Protein AF-A0A818H4P9-F1 (afdb_monomer_lite)

Sequence (90 aa):
MSINSIGQCTQLLFLVTILLICIVFVAAQDYYQILGVERNASDREIKRQFHKLALKYHPDKNNDPKAEITFRSITEAYNVLSDINKRRLF

Radius of gyration: 20.11 Å; chains: 1; bounding box: 61×20×42 Å

Secondary structure (DSSP, 8-state):
--HHHHHHHHHHHHHHHHHHHHHHHHH---HHHHHT--TT--HHHHHHHHHHHHHHS-TTT---HHHHHHHHHHHHHHHHHSSHHHHT--

pLDDT: mean 81.79, std 10.06, range [50.31, 93.94]

Structure (mmCIF, N/CA/C/O backbone):
data_AF-A0A818H4P9-F1
#
_entry.id   AF-A0A818H4P9-F1
#
loop_
_atom_site.group_PDB
_atom_site.id
_atom_site.type_symbol
_atom_site.label_atom_id
_atom_site.label_alt_id
_atom_site.label_comp_id
_atom_site.label_asym_id
_atom_site.label_entity_id
_atom_site.label_seq_id
_atom_site.pdbx_PDB_ins_code
_atom_site.Cartn_x
_atom_site.Cartn_y
_atom_site.Cartn_z
_atom_site.occupancy
_atom_site.B_iso_or_equiv
_atom_site.auth_seq_id
_atom_site.auth_comp_id
_atom_site.auth_asym_id
_atom_site.auth_atom_id
_atom_site.pdbx_PDB_model_num
ATOM 1 N N . MET A 1 1 ? 47.323 -4.333 26.273 1.00 50.31 1 MET A N 1
ATOM 2 C CA . MET A 1 1 ? 46.577 -3.546 25.267 1.00 50.31 1 MET A CA 1
ATOM 3 C C . MET A 1 1 ? 45.228 -4.227 25.078 1.00 50.31 1 MET A C 1
ATOM 5 O O . MET A 1 1 ? 45.192 -5.442 24.948 1.00 50.31 1 MET A O 1
ATOM 9 N N . SER A 1 2 ? 44.145 -3.487 25.285 1.00 53.94 2 SER A N 1
ATOM 10 C CA . SER A 1 2 ? 42.895 -3.950 25.903 1.00 53.94 2 SER A CA 1
ATOM 11 C C . SER A 1 2 ? 42.022 -4.876 25.040 1.00 53.94 2 SER A C 1
ATOM 13 O O . SER A 1 2 ? 41.485 -4.451 24.023 1.00 53.94 2 SER A O 1
ATOM 15 N N . ILE A 1 3 ? 41.777 -6.104 25.519 1.00 59.97 3 ILE A N 1
ATOM 16 C CA . ILE A 1 3 ? 40.794 -7.071 24.972 1.00 59.97 3 ILE A CA 1
ATOM 17 C C . ILE A 1 3 ? 39.387 -6.441 24.879 1.00 59.97 3 ILE A C 1
ATOM 19 O O . ILE A 1 3 ? 38.630 -6.714 23.948 1.00 59.97 3 ILE A O 1
ATOM 23 N N . ASN A 1 4 ? 39.087 -5.498 25.778 1.00 63.84 4 ASN A N 1
ATOM 24 C CA . ASN A 1 4 ? 37.855 -4.709 25.777 1.00 63.84 4 ASN A CA 1
ATOM 25 C C . ASN A 1 4 ? 37.646 -3.927 24.468 1.00 63.84 4 ASN A C 1
ATOM 27 O O . ASN A 1 4 ? 36.513 -3.799 24.020 1.00 63.84 4 ASN A O 1
ATOM 31 N N . SER A 1 5 ? 38.705 -3.451 23.806 1.00 62.09 5 SER A N 1
ATOM 32 C CA . SER A 1 5 ? 38.577 -2.667 22.568 1.00 62.09 5 SER A CA 1
ATOM 33 C C . SER A 1 5 ? 38.155 -3.518 21.362 1.00 62.09 5 SER A C 1
ATOM 35 O O . SER A 1 5 ? 37.446 -3.028 20.487 1.00 62.09 5 SER A O 1
ATOM 37 N N . ILE A 1 6 ? 38.531 -4.803 21.328 1.00 70.06 6 ILE A N 1
ATOM 38 C CA . ILE A 1 6 ? 38.150 -5.738 20.252 1.00 70.06 6 ILE A CA 1
ATOM 39 C C . ILE A 1 6 ? 36.685 -6.179 20.426 1.00 70.06 6 ILE A C 1
ATOM 41 O O . ILE A 1 6 ? 35.928 -6.231 19.454 1.00 70.06 6 ILE A O 1
ATOM 45 N N . GLY A 1 7 ? 36.252 -6.418 21.671 1.00 69.69 7 GLY A N 1
ATOM 46 C CA . GLY A 1 7 ? 34.852 -6.716 22.001 1.00 69.69 7 GLY A CA 1
ATOM 47 C C . GLY A 1 7 ? 33.900 -5.564 21.662 1.00 69.69 7 GLY A C 1
ATOM 48 O O . GLY A 1 7 ? 32.856 -5.785 21.053 1.00 69.69 7 GLY A O 1
ATOM 49 N N . GLN A 1 8 ? 34.293 -4.319 21.951 1.00 70.31 8 GLN A N 1
ATOM 50 C CA . GLN A 1 8 ? 33.475 -3.154 21.589 1.00 70.31 8 GLN A CA 1
ATOM 51 C C . GLN A 1 8 ? 33.388 -2.934 20.071 1.00 70.31 8 GLN A C 1
ATOM 53 O O . GLN A 1 8 ? 32.329 -2.564 19.569 1.00 70.31 8 GLN A O 1
ATOM 58 N N . CYS A 1 9 ? 34.459 -3.215 19.322 1.00 73.12 9 CYS A N 1
ATOM 59 C CA . CYS A 1 9 ? 34.465 -3.081 17.863 1.00 73.12 9 CYS A CA 1
ATOM 60 C C . CYS A 1 9 ? 33.563 -4.126 17.177 1.00 73.12 9 CYS A C 1
ATOM 62 O O . CYS A 1 9 ? 32.810 -3.800 16.260 1.00 73.12 9 CYS A O 1
ATOM 64 N N . THR A 1 10 ? 33.575 -5.372 17.659 1.00 78.56 10 THR A N 1
ATOM 65 C CA . THR A 1 10 ? 32.708 -6.443 17.130 1.00 78.56 10 THR A CA 1
ATOM 66 C C . THR A 1 10 ? 31.233 -6.231 17.480 1.00 78.56 10 THR A C 1
ATOM 68 O O . THR A 1 10 ? 30.375 -6.429 16.619 1.00 78.56 10 THR A O 1
ATOM 71 N N . GLN A 1 11 ? 30.922 -5.745 18.689 1.00 79.06 11 GLN A N 1
ATOM 72 C CA . GLN A 1 11 ? 29.559 -5.325 19.040 1.00 79.06 11 GLN A CA 1
ATOM 73 C C . GLN A 1 11 ? 29.073 -4.149 18.183 1.00 79.06 11 GLN A C 1
ATOM 75 O O . GLN A 1 11 ? 27.922 -4.148 17.750 1.00 79.06 11 GLN A O 1
ATOM 80 N N . LEU A 1 12 ? 29.942 -3.175 17.894 1.00 79.56 12 LEU A N 1
ATOM 81 C CA . LEU A 1 12 ? 29.606 -2.044 17.030 1.00 79.56 12 LEU A CA 1
ATOM 82 C C . LEU A 1 12 ? 29.307 -2.499 15.594 1.00 79.56 12 LEU A C 1
ATOM 84 O O . LEU A 1 12 ? 28.305 -2.078 15.022 1.00 79.56 12 LEU A O 1
ATOM 88 N N . LEU A 1 13 ? 30.114 -3.407 15.037 1.00 83.62 13 LEU A N 1
ATOM 89 C CA . LEU A 1 13 ? 29.865 -4.005 13.721 1.00 83.62 13 LEU A CA 1
ATOM 90 C C . LEU A 1 13 ? 28.519 -4.738 13.666 1.00 83.62 13 LEU A C 1
ATOM 92 O O . LEU A 1 13 ? 27.778 -4.566 12.703 1.00 83.62 13 LEU A O 1
ATOM 96 N N . PHE A 1 14 ? 28.170 -5.498 14.707 1.00 86.81 14 PHE A N 1
ATOM 97 C CA . PHE A 1 14 ? 26.896 -6.220 14.781 1.00 86.81 14 PHE A CA 1
ATOM 98 C C . PHE A 1 14 ? 25.681 -5.282 14.903 1.00 86.81 14 PHE A C 1
ATOM 100 O O . PHE A 1 14 ? 24.636 -5.523 14.305 1.00 86.81 14 PHE A O 1
ATOM 107 N N . LEU A 1 15 ? 25.810 -4.173 15.635 1.00 83.94 15 LEU A N 1
ATOM 108 C CA . LEU A 1 15 ? 24.756 -3.156 15.716 1.00 83.94 15 LEU A CA 1
ATOM 109 C C . LEU A 1 15 ? 24.573 -2.407 14.391 1.00 83.94 15 LEU A C 1
ATOM 111 O O . LEU A 1 15 ? 23.441 -2.128 13.999 1.00 83.94 15 LEU A O 1
ATOM 115 N N . VAL A 1 16 ? 25.665 -2.118 13.680 1.00 86.12 16 VAL A N 1
ATOM 116 C CA . VAL A 1 16 ? 25.614 -1.477 12.358 1.00 86.12 16 VAL A CA 1
ATOM 117 C C . VAL A 1 16 ? 24.970 -2.403 11.328 1.00 86.12 16 VAL A C 1
ATOM 119 O O . VAL A 1 16 ? 24.138 -1.947 10.546 1.00 86.12 16 VAL A O 1
ATOM 122 N N . THR A 1 17 ? 25.277 -3.703 11.337 1.00 85.44 17 THR A N 1
ATOM 123 C CA . THR A 1 17 ? 24.630 -4.653 10.419 1.00 85.44 17 THR A CA 1
ATOM 124 C C . THR A 1 17 ? 23.145 -4.822 10.725 1.00 85.44 17 THR A C 1
ATOM 126 O O . THR A 1 17 ? 22.348 -4.818 9.791 1.00 85.44 17 THR A O 1
ATOM 129 N N . ILE A 1 18 ? 22.744 -4.882 12.000 1.00 86.88 18 ILE A N 1
ATOM 130 C CA . ILE A 1 18 ? 21.324 -4.884 12.389 1.00 86.88 18 ILE A CA 1
ATOM 131 C C . ILE A 1 18 ? 20.626 -3.606 11.916 1.00 86.88 18 ILE A C 1
ATOM 133 O O . ILE A 1 18 ? 19.545 -3.685 11.340 1.00 86.88 18 ILE A O 1
ATOM 137 N N . LEU A 1 19 ? 21.240 -2.434 12.104 1.00 82.25 19 LEU A N 1
ATOM 138 C CA . LEU A 1 19 ? 20.682 -1.161 11.647 1.00 82.25 19 LEU A CA 1
ATOM 139 C C . LEU A 1 19 ? 20.489 -1.143 10.124 1.00 82.25 19 LEU A C 1
ATOM 141 O O . LEU A 1 19 ? 19.426 -0.750 9.650 1.00 82.25 19 LEU A O 1
ATOM 145 N N . LEU A 1 20 ? 21.480 -1.611 9.359 1.00 81.69 20 LEU A N 1
ATOM 146 C CA . LEU A 1 20 ? 21.388 -1.704 7.900 1.00 81.69 20 LEU A CA 1
ATOM 147 C C . LEU A 1 20 ? 20.301 -2.690 7.452 1.00 81.69 20 LEU A C 1
ATOM 149 O O . LEU A 1 20 ? 19.530 -2.372 6.549 1.00 81.69 20 LEU A O 1
ATOM 153 N N . ILE A 1 21 ? 20.185 -3.848 8.106 1.00 79.94 21 ILE A N 1
ATOM 154 C CA . ILE A 1 21 ? 19.125 -4.830 7.829 1.00 79.94 21 ILE A CA 1
ATOM 155 C C . ILE A 1 21 ? 17.742 -4.235 8.132 1.00 79.94 21 ILE A C 1
ATOM 157 O O . ILE A 1 21 ? 16.828 -4.366 7.318 1.00 79.94 21 ILE A O 1
ATOM 161 N N . CYS A 1 22 ? 17.589 -3.533 9.257 1.00 73.69 22 CYS A N 1
ATOM 162 C CA . CYS A 1 22 ? 16.350 -2.843 9.615 1.00 73.69 22 CYS A CA 1
ATOM 163 C C . CYS A 1 22 ? 15.968 -1.775 8.580 1.00 73.69 22 CYS A C 1
ATOM 165 O O . CYS A 1 22 ? 14.801 -1.685 8.205 1.00 73.69 22 CYS A O 1
ATOM 167 N N . ILE A 1 23 ? 16.939 -1.004 8.079 1.00 75.69 23 ILE A N 1
ATOM 168 C CA . ILE A 1 23 ? 16.703 0.001 7.031 1.00 75.69 23 ILE A CA 1
ATOM 169 C C . ILE A 1 23 ? 16.202 -0.663 5.741 1.00 75.69 23 ILE A C 1
ATOM 171 O O . ILE A 1 23 ? 15.222 -0.201 5.157 1.00 75.69 23 ILE A O 1
ATOM 175 N N . VAL A 1 24 ? 16.828 -1.763 5.313 1.00 69.69 24 VAL A N 1
ATOM 176 C CA . VAL A 1 24 ? 16.431 -2.481 4.089 1.00 69.69 24 VAL A CA 1
ATOM 177 C C . VAL A 1 24 ? 15.039 -3.106 4.228 1.00 69.69 24 VAL A C 1
ATOM 179 O O . VAL A 1 24 ? 14.245 -3.039 3.292 1.00 69.69 24 VAL A O 1
ATOM 182 N N . PHE A 1 25 ? 14.702 -3.668 5.392 1.00 67.31 25 PHE A N 1
ATOM 183 C CA . PHE A 1 25 ? 13.396 -4.300 5.610 1.00 67.31 25 PHE A CA 1
ATOM 184 C C . PHE A 1 25 ? 12.243 -3.284 5.645 1.00 67.31 25 PHE A C 1
ATOM 186 O O . PHE A 1 25 ? 11.173 -3.547 5.102 1.00 67.31 25 PHE A O 1
ATOM 193 N N . VAL A 1 26 ? 12.463 -2.095 6.216 1.00 64.50 26 VAL A N 1
ATOM 194 C CA . VAL A 1 26 ? 11.473 -1.000 6.215 1.00 64.50 26 VAL A CA 1
ATOM 195 C C . VAL A 1 26 ? 11.179 -0.489 4.796 1.00 64.50 26 VAL A C 1
ATOM 197 O O . VAL A 1 26 ? 10.060 -0.052 4.523 1.00 64.50 26 VAL A O 1
ATOM 200 N N . ALA A 1 27 ? 12.148 -0.574 3.881 1.00 58.94 27 ALA A N 1
ATOM 201 C CA . ALA A 1 27 ? 12.004 -0.106 2.503 1.00 58.94 27 ALA A CA 1
ATOM 202 C C . ALA A 1 27 ? 11.207 -1.062 1.593 1.00 58.94 27 ALA A C 1
ATOM 204 O O . ALA A 1 27 ? 10.735 -0.645 0.539 1.00 58.94 27 ALA A O 1
ATOM 205 N N . ALA A 1 28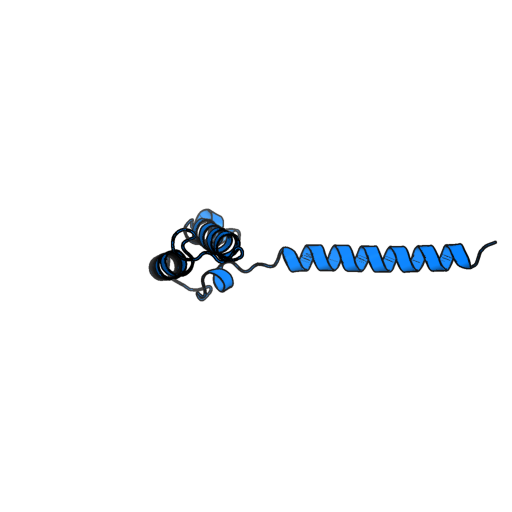 ? 11.015 -2.325 1.985 1.00 56.56 28 ALA A N 1
ATOM 206 C CA . ALA A 1 28 ? 10.354 -3.345 1.165 1.00 56.56 28 ALA A CA 1
ATOM 207 C C . ALA A 1 28 ? 8.816 -3.348 1.308 1.00 56.56 28 ALA A C 1
ATOM 209 O O . ALA A 1 28 ? 8.192 -4.404 1.410 1.00 56.56 28 ALA A O 1
ATOM 210 N N . GLN A 1 29 ? 8.182 -2.173 1.343 1.00 62.00 29 GLN A N 1
ATOM 211 C CA . GLN A 1 29 ? 6.721 -2.088 1.323 1.00 62.00 29 GLN A CA 1
ATOM 212 C C . GLN A 1 29 ? 6.200 -2.270 -0.108 1.00 62.00 29 GLN A C 1
ATOM 214 O O . GLN A 1 29 ? 6.209 -1.346 -0.917 1.00 62.00 29 GLN A O 1
ATOM 219 N N . ASP A 1 30 ? 5.719 -3.472 -0.422 1.00 81.06 30 ASP A N 1
ATOM 220 C CA . ASP A 1 30 ? 5.048 -3.755 -1.691 1.00 81.06 30 ASP A CA 1
ATOM 221 C C . ASP A 1 30 ? 3.704 -3.003 -1.766 1.00 81.06 30 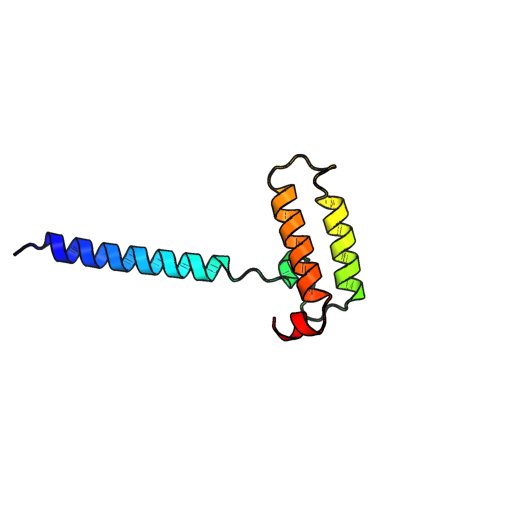ASP A C 1
ATOM 223 O O . ASP A 1 30 ? 2.723 -3.374 -1.114 1.00 81.06 30 ASP A O 1
ATOM 227 N N . TYR A 1 31 ? 3.607 -1.979 -2.620 1.00 86.88 31 TYR A N 1
ATOM 228 C CA . TYR A 1 31 ? 2.364 -1.221 -2.833 1.00 86.88 31 TYR A CA 1
ATOM 229 C C . TYR A 1 31 ? 1.180 -2.098 -3.273 1.00 86.88 31 TYR A C 1
ATOM 231 O O . TYR A 1 31 ? 0.031 -1.836 -2.908 1.00 86.88 31 TYR A O 1
ATOM 239 N N . TYR A 1 32 ? 1.457 -3.181 -4.004 1.00 87.25 32 TYR A N 1
ATOM 240 C CA . TYR A 1 32 ? 0.456 -4.181 -4.382 1.00 87.25 32 TYR A CA 1
ATOM 241 C C . TYR A 1 32 ? -0.116 -4.908 -3.156 1.00 87.25 32 TYR A C 1
ATOM 243 O O . TYR A 1 32 ? -1.328 -5.099 -3.060 1.00 87.25 32 TYR A O 1
ATOM 251 N N . GLN A 1 33 ? 0.731 -5.243 -2.177 1.00 87.62 33 GLN A N 1
ATOM 252 C CA . GLN A 1 33 ? 0.293 -5.856 -0.921 1.00 87.62 33 GLN A CA 1
ATOM 253 C C . GLN A 1 33 ? -0.487 -4.864 -0.052 1.00 87.62 33 GLN A C 1
ATOM 255 O O . GLN A 1 33 ? -1.500 -5.247 0.529 1.00 87.62 33 GLN A O 1
ATOM 260 N N . ILE A 1 34 ? -0.083 -3.587 -0.021 1.00 88.50 34 ILE A N 1
ATOM 261 C CA . ILE A 1 34 ? -0.796 -2.526 0.714 1.00 88.50 34 ILE A CA 1
ATOM 262 C C . ILE A 1 34 ? -2.232 -2.358 0.197 1.00 88.50 34 ILE A C 1
ATOM 264 O O . ILE A 1 34 ? -3.172 -2.258 0.987 1.00 88.50 34 ILE A O 1
ATOM 268 N N . LEU A 1 35 ? -2.421 -2.349 -1.126 1.00 89.44 35 LEU A N 1
ATOM 269 C CA . LEU A 1 35 ? -3.754 -2.286 -1.737 1.00 89.44 35 LEU A CA 1
ATOM 270 C C . LEU A 1 35 ? -4.488 -3.637 -1.739 1.00 89.44 35 LEU A C 1
ATOM 272 O O . LEU A 1 35 ? -5.685 -3.675 -2.033 1.00 89.44 35 LEU A O 1
ATOM 276 N N . GLY A 1 36 ? -3.800 -4.735 -1.413 1.00 89.19 36 GLY A N 1
ATOM 277 C CA . GLY A 1 36 ? -4.352 -6.088 -1.449 1.00 89.19 36 GLY A CA 1
ATOM 278 C C . GLY A 1 36 ? -4.757 -6.521 -2.859 1.00 89.19 36 GLY A C 1
ATOM 279 O O . GLY A 1 36 ? -5.819 -7.121 -3.041 1.00 89.19 36 GLY A O 1
ATOM 280 N N . VAL A 1 37 ? -3.949 -6.164 -3.857 1.00 90.69 37 VAL A N 1
ATOM 281 C CA . VAL A 1 37 ? -4.157 -6.492 -5.273 1.00 90.69 37 VAL A CA 1
ATOM 282 C C . VAL A 1 37 ? -2.989 -7.311 -5.811 1.00 90.69 37 VAL A C 1
ATOM 284 O O . VAL A 1 37 ? -1.863 -7.219 -5.324 1.00 90.69 37 VAL A O 1
ATOM 287 N N . GLU A 1 38 ? -3.247 -8.110 -6.840 1.00 87.19 38 GLU A N 1
ATOM 288 C CA . GLU A 1 38 ? -2.188 -8.818 -7.555 1.00 87.19 38 GLU A CA 1
ATOM 289 C C . GLU A 1 38 ? -1.330 -7.855 -8.397 1.00 87.19 38 GLU A C 1
ATOM 291 O O . GLU A 1 38 ? -1.770 -6.775 -8.793 1.00 87.19 38 GLU A O 1
ATOM 296 N N . ARG A 1 39 ? -0.093 -8.252 -8.724 1.00 84.75 39 ARG A N 1
ATOM 297 C CA . ARG A 1 39 ? 0.822 -7.440 -9.558 1.00 84.75 39 ARG A CA 1
ATOM 298 C C . ARG A 1 39 ? 0.296 -7.207 -10.981 1.00 84.75 39 ARG A C 1
ATOM 300 O O . ARG A 1 39 ? 0.595 -6.185 -11.600 1.00 84.75 39 ARG A O 1
ATOM 307 N N . ASN A 1 40 ? -0.510 -8.143 -11.479 1.00 84.75 40 ASN A N 1
ATOM 308 C CA . ASN A 1 40 ? -1.193 -8.087 -12.774 1.00 84.75 40 ASN A CA 1
ATOM 309 C C . ASN A 1 40 ? -2.488 -7.245 -12.743 1.00 84.75 40 ASN A C 1
ATOM 311 O O . ASN A 1 40 ? -3.143 -7.133 -13.778 1.00 84.75 40 ASN A O 1
ATOM 315 N N . ALA A 1 41 ? -2.864 -6.672 -11.589 1.00 87.88 41 ALA A N 1
ATOM 316 C CA . ALA A 1 41 ? -4.148 -6.007 -11.429 1.00 87.88 41 ALA A CA 1
ATOM 317 C C . ALA A 1 41 ? -4.313 -4.856 -12.424 1.00 87.88 41 ALA A C 1
ATOM 319 O O . ALA A 1 41 ? -3.389 -4.069 -12.686 1.00 87.88 41 ALA A O 1
ATOM 320 N N . SER A 1 42 ? -5.523 -4.756 -12.959 1.00 89.88 42 SER A N 1
ATOM 321 C CA . SER A 1 42 ? -5.923 -3.666 -13.839 1.00 89.88 42 SER A CA 1
ATOM 322 C C . SER A 1 42 ? -6.077 -2.358 -13.060 1.00 89.88 42 SER A C 1
ATOM 324 O O . SER A 1 42 ? -6.402 -2.351 -11.870 1.00 89.88 42 SER A O 1
ATOM 326 N N . ASP A 1 43 ? -5.939 -1.221 -13.742 1.00 89.25 43 ASP A N 1
ATOM 327 C CA . ASP A 1 43 ? -6.116 0.101 -13.120 1.00 89.25 43 ASP A CA 1
ATOM 328 C C . ASP A 1 43 ? -7.511 0.254 -12.490 1.00 89.25 43 ASP A C 1
ATOM 330 O O . ASP A 1 43 ? -7.696 0.908 -11.459 1.00 89.25 43 ASP A O 1
ATOM 334 N N . ARG A 1 44 ? -8.510 -0.420 -13.074 1.00 90.44 44 ARG A N 1
ATOM 335 C CA . ARG A 1 44 ? -9.877 -0.479 -12.549 1.00 90.44 44 ARG A CA 1
ATOM 336 C C . ARG A 1 44 ? -9.950 -1.221 -11.213 1.00 90.44 44 ARG A C 1
ATOM 338 O O . ARG A 1 44 ? -10.684 -0.782 -10.327 1.00 90.44 44 ARG A O 1
ATOM 345 N N . GLU A 1 45 ? -9.221 -2.322 -11.054 1.00 91.19 45 GLU A N 1
ATOM 346 C CA . GLU A 1 45 ? -9.156 -3.084 -9.799 1.00 91.19 45 GLU A CA 1
ATOM 347 C C . GLU A 1 45 ? -8.392 -2.327 -8.718 1.00 91.19 45 GLU A C 1
ATOM 349 O O . GLU A 1 45 ? -8.887 -2.225 -7.594 1.00 91.19 45 GLU A O 1
ATOM 354 N N . ILE A 1 46 ? -7.259 -1.720 -9.079 1.00 91.31 46 ILE A N 1
ATOM 355 C CA . ILE A 1 46 ? -6.462 -0.849 -8.204 1.00 91.31 46 ILE A CA 1
ATOM 356 C C . ILE A 1 46 ? -7.340 0.283 -7.654 1.00 91.31 46 ILE A C 1
ATOM 358 O O . ILE A 1 46 ? -7.450 0.460 -6.439 1.00 91.31 46 ILE A O 1
ATOM 362 N N . LYS A 1 47 ? -8.060 0.995 -8.531 1.00 92.06 47 LYS A N 1
ATOM 363 C CA . LYS A 1 47 ? -8.977 2.073 -8.135 1.00 92.06 47 LYS A CA 1
ATOM 364 C C . LYS A 1 47 ? -10.134 1.571 -7.270 1.00 92.06 47 LYS A C 1
ATOM 366 O O . LYS A 1 47 ? -10.494 2.209 -6.280 1.00 92.06 47 LYS A O 1
ATOM 371 N N . ARG A 1 48 ? -10.723 0.423 -7.616 1.00 93.94 48 ARG A N 1
ATOM 372 C CA . ARG A 1 48 ? -11.822 -0.178 -6.844 1.00 93.94 48 ARG A CA 1
ATOM 373 C C . ARG A 1 48 ? -11.380 -0.536 -5.425 1.00 93.94 48 ARG A C 1
ATOM 375 O O . ARG A 1 48 ? -12.113 -0.241 -4.480 1.00 93.94 48 ARG A O 1
ATOM 382 N N . GLN A 1 49 ? -10.212 -1.158 -5.269 1.00 93.88 49 GLN A N 1
ATOM 383 C CA . GLN A 1 49 ? -9.702 -1.525 -3.948 1.00 93.88 49 GLN A CA 1
ATOM 384 C C . GLN A 1 49 ? -9.269 -0.314 -3.137 1.00 93.88 49 GLN A C 1
ATOM 386 O O . GLN A 1 49 ? -9.612 -0.239 -1.958 1.00 93.88 49 GLN A O 1
ATOM 391 N N . PHE A 1 50 ? -8.640 0.677 -3.772 1.00 93.81 50 PHE A N 1
ATOM 392 C CA . PHE A 1 50 ? -8.346 1.955 -3.133 1.00 93.81 50 PHE A CA 1
ATOM 393 C C . PHE A 1 50 ? -9.607 2.580 -2.521 1.00 93.81 50 PHE A C 1
ATOM 395 O O . PHE A 1 50 ? -9.621 2.864 -1.329 1.00 93.81 50 PHE A O 1
ATOM 402 N N . HIS A 1 51 ? -10.704 2.710 -3.279 1.00 92.69 51 HIS A N 1
ATOM 403 C CA . HIS A 1 51 ? -11.953 3.269 -2.744 1.00 92.69 51 HIS A CA 1
ATOM 404 C C . HIS A 1 51 ? -12.516 2.458 -1.569 1.00 92.69 51 HIS A C 1
ATOM 406 O O . HIS A 1 51 ? -12.980 3.034 -0.583 1.00 92.69 51 HIS A O 1
ATOM 412 N N . LYS A 1 52 ? -12.461 1.123 -1.648 1.00 92.94 52 LYS A N 1
ATOM 413 C CA . LYS A 1 52 ? -12.927 0.238 -0.573 1.00 92.94 52 LYS A CA 1
ATOM 414 C C . LYS A 1 52 ? -12.109 0.430 0.708 1.00 92.94 52 LYS A C 1
ATOM 416 O O . LYS A 1 52 ? -12.682 0.519 1.793 1.00 92.94 52 LYS A O 1
ATOM 421 N N . LEU A 1 53 ? -10.785 0.493 0.585 1.00 91.38 53 LEU A N 1
ATOM 422 C CA . LEU A 1 53 ? -9.871 0.668 1.711 1.00 91.38 53 LEU A CA 1
ATOM 423 C C . LEU A 1 53 ? -9.931 2.091 2.277 1.00 91.38 53 LEU A C 1
ATOM 425 O O . LEU A 1 53 ? -9.988 2.247 3.492 1.00 91.38 53 LEU A O 1
ATOM 429 N N . ALA A 1 54 ? -10.019 3.113 1.425 1.00 89.31 54 ALA A N 1
ATOM 430 C CA . ALA A 1 54 ? -10.149 4.510 1.830 1.00 89.31 54 ALA A CA 1
ATOM 431 C C . ALA A 1 54 ? -11.420 4.757 2.654 1.00 89.31 54 ALA A C 1
ATOM 433 O O . ALA A 1 54 ? -11.370 5.462 3.654 1.00 89.31 54 ALA A O 1
ATOM 434 N N . LEU A 1 55 ? -12.547 4.135 2.291 1.00 89.44 55 LEU A N 1
ATOM 435 C CA . LEU A 1 55 ? -13.779 4.200 3.086 1.00 89.44 55 LEU A CA 1
ATOM 436 C C . LEU A 1 55 ? -13.658 3.454 4.419 1.00 89.44 55 LEU A C 1
ATOM 438 O O . LEU A 1 55 ? -14.232 3.888 5.416 1.00 89.44 55 LEU A O 1
ATOM 442 N N . LYS A 1 56 ? -12.925 2.335 4.435 1.00 87.25 56 LYS A N 1
ATOM 443 C CA . LYS A 1 56 ? -12.723 1.511 5.632 1.00 87.25 56 LYS A CA 1
ATOM 444 C C . LYS A 1 56 ? -11.793 2.183 6.642 1.00 87.25 56 LYS A C 1
ATOM 446 O O . LYS A 1 56 ? -12.064 2.122 7.833 1.00 87.25 56 LYS A O 1
ATOM 451 N N . TYR A 1 57 ? -10.720 2.815 6.179 1.00 88.56 57 TYR A N 1
ATOM 452 C CA . TYR A 1 57 ? -9.682 3.427 7.015 1.00 88.56 57 TYR A CA 1
ATOM 453 C C . TYR A 1 57 ? -9.756 4.958 7.037 1.00 88.56 57 TYR A C 1
ATOM 455 O O . TYR A 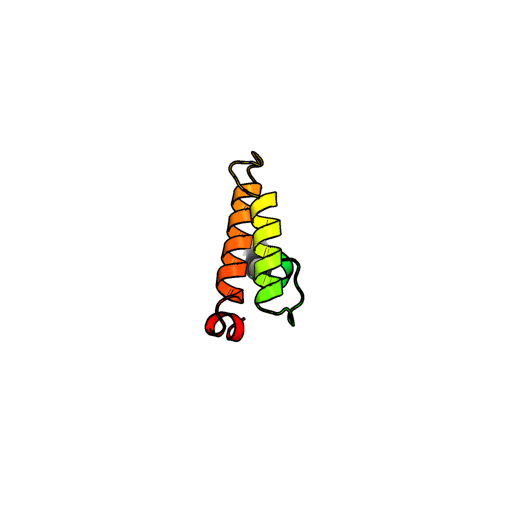1 57 ? -8.782 5.608 7.400 1.00 88.56 57 TYR A O 1
ATOM 463 N N . HIS A 1 58 ? -10.892 5.546 6.645 1.00 85.38 58 HIS A N 1
ATOM 464 C CA . HIS A 1 58 ? -11.049 6.997 6.637 1.00 85.38 58 HIS A CA 1
ATOM 465 C C . HIS A 1 58 ? -10.825 7.565 8.052 1.00 85.38 58 HIS A C 1
ATOM 467 O O . HIS A 1 58 ? -11.520 7.121 8.972 1.00 85.38 58 HIS A O 1
ATOM 473 N N . PRO A 1 59 ? -9.929 8.553 8.239 1.00 83.38 59 PRO A N 1
ATOM 474 C CA . PRO A 1 59 ? -9.564 9.059 9.568 1.00 83.38 59 PRO A CA 1
ATOM 475 C C . PRO A 1 59 ? -10.759 9.665 10.318 1.00 83.38 59 PRO A C 1
ATOM 477 O O . PRO A 1 59 ? -10.844 9.576 11.532 1.00 83.38 59 PRO A O 1
ATOM 480 N N . ASP A 1 60 ? -11.735 10.197 9.583 1.00 85.19 60 ASP A N 1
ATOM 481 C CA . ASP A 1 60 ? -12.958 10.785 10.148 1.00 85.19 60 ASP A CA 1
ATOM 482 C C . ASP A 1 60 ? -13.950 9.740 10.702 1.00 85.19 60 ASP A C 1
ATOM 484 O O . ASP A 1 60 ? -14.812 10.048 11.517 1.00 85.19 60 ASP A O 1
ATOM 488 N N . LYS A 1 61 ? -13.856 8.482 10.243 1.00 80.81 61 LYS A N 1
ATOM 489 C CA . LYS A 1 61 ? -14.737 7.379 10.674 1.00 80.81 61 LYS A CA 1
ATOM 490 C C . LYS A 1 61 ? -14.040 6.382 11.596 1.00 80.81 61 LYS A C 1
ATOM 492 O O . LYS A 1 61 ? -14.710 5.532 12.178 1.00 80.81 61 LYS A O 1
ATOM 497 N N . ASN A 1 62 ? -12.716 6.451 11.694 1.00 79.00 62 ASN A N 1
ATOM 498 C CA . ASN A 1 62 ? -11.895 5.528 12.460 1.00 79.00 62 ASN A CA 1
ATOM 499 C C . ASN A 1 62 ? -10.915 6.315 13.331 1.00 79.00 62 ASN A C 1
ATOM 501 O O . ASN A 1 62 ? -9.918 6.831 12.840 1.00 79.00 62 ASN A O 1
ATOM 505 N N . ASN A 1 63 ? -11.173 6.331 14.639 1.00 77.31 63 ASN A N 1
ATOM 506 C CA . ASN A 1 63 ? -10.347 7.026 15.633 1.00 77.31 63 ASN A CA 1
ATOM 507 C C . ASN A 1 63 ? -9.086 6.241 16.038 1.00 77.31 63 ASN A C 1
ATOM 509 O O . ASN A 1 63 ? -8.463 6.552 17.053 1.00 77.31 63 ASN A O 1
ATOM 513 N N . ASP A 1 64 ? -8.721 5.194 15.295 1.00 82.81 64 ASP A N 1
ATOM 514 C CA . ASP A 1 64 ? -7.481 4.469 15.555 1.00 82.81 64 ASP A CA 1
ATOM 515 C C . ASP A 1 64 ? -6.298 5.345 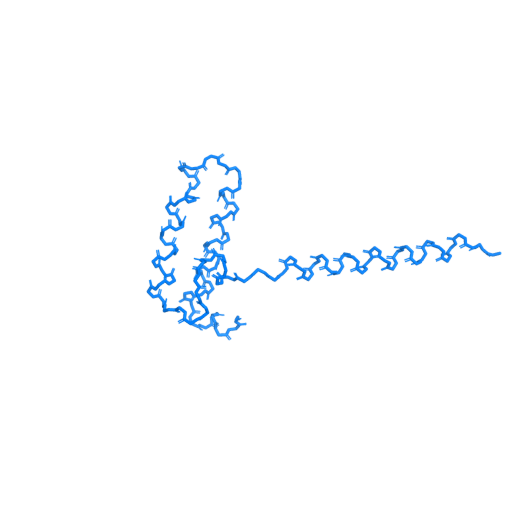15.100 1.00 82.81 64 ASP A C 1
ATOM 517 O O . ASP A 1 64 ? -6.258 5.745 13.934 1.00 82.81 64 ASP A O 1
ATOM 521 N N . PRO A 1 65 ? -5.302 5.627 15.958 1.00 77.50 65 PRO A N 1
ATOM 522 C CA . PRO A 1 65 ? -4.099 6.358 15.552 1.00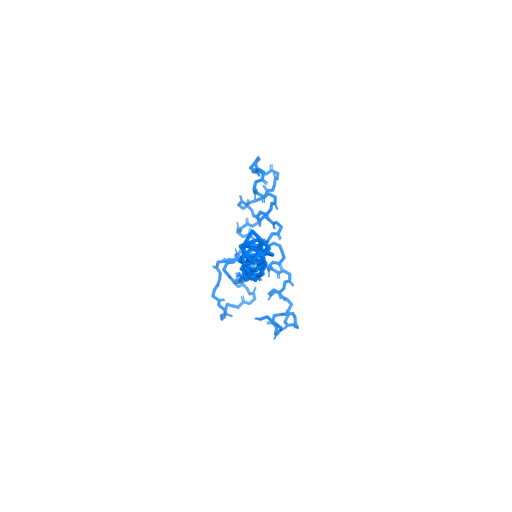 77.50 65 PRO A CA 1
ATOM 523 C C . PRO A 1 65 ? -3.344 5.680 14.395 1.00 77.50 65 PRO A C 1
ATOM 525 O O . PRO A 1 65 ? -2.602 6.333 13.661 1.00 77.50 65 PRO A O 1
ATOM 528 N N . LYS A 1 66 ? -3.546 4.376 14.176 1.00 80.81 66 LYS A N 1
ATOM 529 C CA . LYS A 1 66 ? -2.995 3.645 13.027 1.00 80.81 66 LYS A CA 1
ATOM 530 C C . LYS A 1 66 ? -3.802 3.837 11.745 1.00 80.81 66 LYS A C 1
ATOM 532 O O . LYS A 1 66 ? -3.273 3.542 10.671 1.00 80.81 66 LYS A O 1
ATOM 537 N N . ALA A 1 67 ? -5.047 4.311 11.816 1.00 80.38 67 ALA A N 1
ATOM 538 C CA . ALA A 1 67 ? -5.882 4.536 10.639 1.00 80.38 67 ALA A CA 1
ATOM 539 C C . ALA A 1 67 ? -5.290 5.625 9.741 1.00 80.38 67 ALA A C 1
ATOM 541 O O . ALA A 1 67 ? -5.230 5.426 8.533 1.00 80.38 67 ALA A O 1
ATOM 542 N N . GLU A 1 68 ? -4.760 6.711 10.313 1.00 83.81 68 GLU A N 1
ATOM 543 C CA . GLU A 1 68 ? -4.098 7.772 9.543 1.00 83.81 68 GLU A CA 1
ATOM 544 C C . GLU A 1 68 ? -2.863 7.247 8.796 1.00 83.81 68 GLU A C 1
ATOM 546 O O . GLU A 1 68 ? -2.709 7.480 7.595 1.00 83.81 68 GLU A O 1
ATOM 551 N N . ILE A 1 69 ? -2.008 6.489 9.490 1.00 85.81 69 ILE A N 1
ATOM 552 C CA . ILE A 1 69 ? -0.799 5.891 8.904 1.00 85.81 69 ILE A CA 1
ATOM 553 C C . ILE A 1 69 ? -1.189 4.930 7.775 1.00 85.81 69 ILE A C 1
ATOM 555 O O . ILE A 1 69 ? -0.659 5.018 6.671 1.00 85.81 69 ILE A O 1
ATOM 559 N N . THR A 1 70 ? -2.170 4.062 8.026 1.00 86.69 70 THR A N 1
ATOM 560 C CA . THR A 1 70 ? -2.659 3.086 7.042 1.00 86.69 70 THR A CA 1
ATOM 561 C C . THR A 1 70 ? -3.281 3.786 5.832 1.00 86.69 70 THR A C 1
ATOM 563 O O . THR A 1 70 ? -3.005 3.419 4.692 1.00 86.69 70 THR A O 1
ATOM 566 N N . PHE A 1 71 ? -4.081 4.831 6.054 1.00 88.88 71 PHE A N 1
ATOM 567 C CA . PHE A 1 71 ? -4.700 5.631 4.998 1.00 88.88 71 PHE A CA 1
ATOM 568 C C . PHE A 1 71 ? -3.652 6.340 4.133 1.00 88.88 71 PHE A C 1
ATOM 570 O O . PHE A 1 71 ? -3.780 6.374 2.904 1.00 88.88 71 PHE A O 1
ATOM 577 N N . ARG A 1 72 ? -2.581 6.850 4.753 1.00 88.38 72 ARG A N 1
ATOM 578 C CA . ARG A 1 72 ? -1.438 7.435 4.044 1.00 88.38 72 ARG A CA 1
ATOM 579 C C . ARG A 1 72 ? -0.754 6.397 3.154 1.00 88.38 72 ARG A C 1
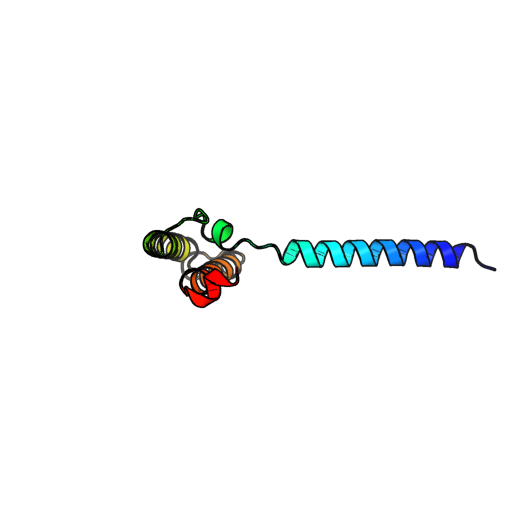ATOM 581 O O . ARG A 1 72 ? -0.607 6.659 1.963 1.00 88.38 72 ARG A O 1
ATOM 588 N N . SER A 1 73 ? -0.442 5.211 3.682 1.00 89.94 73 SER A N 1
ATOM 589 C CA . SER A 1 73 ? 0.156 4.115 2.903 1.00 89.94 73 SER A CA 1
ATOM 590 C C . SER A 1 73 ? -0.730 3.674 1.732 1.00 89.94 73 SER A C 1
ATOM 592 O O . SER A 1 73 ? -0.237 3.493 0.622 1.00 89.94 73 SER A O 1
ATOM 594 N N . ILE A 1 74 ? -2.048 3.553 1.939 1.00 91.69 74 ILE A N 1
ATOM 595 C CA . ILE A 1 74 ? -3.020 3.218 0.881 1.00 91.69 74 ILE A CA 1
ATOM 596 C C . ILE A 1 74 ? -3.025 4.285 -0.225 1.00 91.69 74 ILE A C 1
ATOM 598 O O . ILE A 1 74 ? -3.067 3.956 -1.412 1.00 91.69 74 ILE A O 1
ATOM 602 N N . THR A 1 75 ? -2.981 5.561 0.159 1.00 91.12 75 THR A N 1
ATOM 603 C CA . THR A 1 75 ? -2.979 6.692 -0.780 1.00 91.12 75 THR A CA 1
ATOM 604 C C . THR A 1 75 ? -1.689 6.746 -1.587 1.00 91.12 75 THR A C 1
ATOM 606 O O . THR A 1 75 ? -1.727 6.937 -2.802 1.00 91.12 75 THR A O 1
ATOM 609 N N . GLU A 1 76 ? -0.547 6.532 -0.939 1.00 90.38 76 GLU A N 1
ATOM 610 C CA . GLU A 1 76 ? 0.752 6.473 -1.604 1.00 90.38 76 GLU A CA 1
ATOM 611 C C . GLU A 1 76 ? 0.825 5.304 -2.593 1.00 90.38 76 GLU A C 1
ATOM 613 O O . GLU A 1 76 ? 1.168 5.507 -3.759 1.00 90.38 76 GLU A O 1
ATOM 618 N N . ALA A 1 77 ? 0.390 4.113 -2.170 1.00 90.62 77 ALA A N 1
ATOM 619 C CA . ALA A 1 77 ? 0.323 2.933 -3.026 1.00 90.62 77 ALA A CA 1
ATOM 620 C C . ALA A 1 77 ? -0.532 3.182 -4.274 1.00 90.62 77 ALA A C 1
ATOM 622 O O . ALA A 1 77 ? -0.120 2.863 -5.389 1.00 90.62 77 ALA A O 1
ATOM 623 N N . TYR A 1 78 ? -1.701 3.807 -4.112 1.00 92.50 78 TYR A N 1
ATOM 624 C CA . TYR A 1 78 ? -2.540 4.184 -5.246 1.00 92.50 78 TYR A CA 1
ATOM 625 C C . TYR A 1 78 ? -1.858 5.220 -6.150 1.00 92.50 78 TYR A C 1
ATOM 627 O O . TYR A 1 78 ? -1.894 5.067 -7.366 1.00 92.50 78 TYR A O 1
ATOM 635 N N . ASN A 1 79 ? -1.194 6.238 -5.601 1.00 90.00 79 ASN A N 1
ATOM 636 C CA . ASN A 1 79 ? -0.508 7.267 -6.394 1.00 90.00 79 ASN A CA 1
ATOM 637 C C . ASN A 1 79 ? 0.651 6.717 -7.239 1.00 90.00 79 ASN A C 1
ATOM 639 O O . ASN A 1 79 ? 0.926 7.250 -8.315 1.00 90.00 79 ASN A O 1
ATOM 643 N N . VAL A 1 80 ? 1.336 5.677 -6.759 1.00 88.69 80 VAL A N 1
ATOM 644 C CA . VAL A 1 80 ? 2.407 5.002 -7.507 1.00 88.69 80 VAL A CA 1
ATOM 645 C C . VAL A 1 80 ? 1.823 4.043 -8.542 1.00 88.69 80 VAL A C 1
ATOM 647 O O . VAL A 1 80 ? 2.246 4.060 -9.694 1.00 88.69 80 VAL A O 1
ATOM 650 N N . LEU A 1 81 ? 0.826 3.239 -8.162 1.00 87.56 81 LEU A N 1
ATOM 651 C CA . LEU A 1 81 ? 0.267 2.201 -9.032 1.00 87.56 81 LEU A CA 1
ATOM 652 C C . LEU A 1 81 ? -0.729 2.723 -10.077 1.00 87.56 81 LEU A C 1
ATOM 654 O O . LEU A 1 81 ? -0.928 2.063 -11.094 1.00 87.56 81 LEU A O 1
ATOM 658 N N . SER A 1 82 ? -1.352 3.883 -9.853 1.00 86.69 82 SER A N 1
ATOM 659 C CA . SER A 1 82 ? -2.271 4.512 -10.818 1.00 86.69 82 SER A CA 1
ATOM 660 C C . SER A 1 82 ? -1.555 5.272 -11.937 1.00 86.69 82 SER A C 1
ATOM 662 O O . SER A 1 82 ? -2.140 5.485 -12.998 1.00 86.69 82 SER A O 1
ATOM 664 N N . ASP A 1 83 ? -0.298 5.669 -11.729 1.00 86.75 83 ASP A N 1
ATOM 665 C CA . ASP A 1 83 ? 0.525 6.317 -12.748 1.00 86.75 83 ASP A CA 1
ATOM 666 C C . ASP A 1 83 ? 1.370 5.265 -13.470 1.00 86.75 83 ASP A C 1
ATOM 668 O O . ASP A 1 83 ? 2.281 4.671 -12.897 1.00 86.75 83 ASP A O 1
ATOM 672 N N . ILE A 1 84 ? 1.092 5.062 -14.758 1.00 81.19 84 ILE A N 1
ATOM 673 C CA . ILE A 1 84 ? 1.779 4.077 -15.605 1.00 81.19 84 ILE A CA 1
ATOM 674 C C . ILE A 1 84 ? 3.300 4.296 -15.612 1.00 81.19 84 ILE A C 1
ATOM 676 O O . ILE A 1 84 ? 4.054 3.324 -15.668 1.00 81.19 84 ILE A O 1
ATOM 680 N N . ASN A 1 85 ? 3.773 5.545 -15.543 1.00 81.88 85 ASN A N 1
ATOM 681 C CA . ASN A 1 85 ? 5.207 5.834 -15.542 1.00 81.88 85 ASN A CA 1
ATOM 682 C C . ASN A 1 85 ? 5.850 5.439 -14.213 1.00 81.88 85 ASN A C 1
ATOM 684 O O . ASN A 1 85 ? 6.929 4.854 -14.208 1.00 81.88 85 ASN A O 1
ATOM 688 N N . LYS A 1 86 ? 5.172 5.706 -13.091 1.00 79.19 86 LYS A N 1
ATOM 689 C CA . LYS A 1 86 ? 5.661 5.341 -11.753 1.00 79.19 86 LYS A CA 1
ATOM 690 C C . LYS A 1 86 ? 5.566 3.840 -11.509 1.00 79.19 86 LYS A C 1
ATOM 692 O O . LYS A 1 86 ? 6.509 3.257 -10.989 1.00 79.19 86 LYS A O 1
ATOM 697 N N . ARG A 1 87 ? 4.488 3.205 -11.974 1.00 78.62 87 ARG A N 1
ATOM 698 C CA . ARG A 1 87 ? 4.282 1.754 -11.917 1.00 78.62 87 ARG A CA 1
ATOM 699 C C . ARG A 1 87 ? 5.336 0.973 -12.701 1.00 78.62 87 ARG A C 1
ATOM 701 O O . ARG A 1 87 ? 5.608 -0.157 -12.348 1.00 78.62 87 ARG A O 1
ATOM 708 N N . ARG A 1 88 ? 5.927 1.535 -13.761 1.00 73.44 88 ARG A N 1
ATOM 709 C CA . ARG A 1 88 ? 7.019 0.873 -14.506 1.00 73.44 88 ARG A CA 1
ATOM 710 C C . ARG A 1 88 ? 8.361 0.894 -13.777 1.00 73.44 88 ARG A C 1
ATOM 712 O O . ARG A 1 88 ? 9.229 0.096 -14.111 1.00 73.44 88 ARG A O 1
ATOM 719 N N . LEU A 1 89 ? 8.546 1.828 -12.847 1.00 70.50 89 LEU A N 1
ATOM 720 C CA . LEU A 1 89 ? 9.771 1.969 -12.057 1.00 70.50 89 LEU A CA 1
ATOM 721 C C . LEU A 1 89 ? 9.756 1.096 -10.789 1.00 70.50 89 LEU A C 1
ATOM 723 O O . LEU A 1 89 ? 10.781 1.015 -10.116 1.00 70.50 89 LEU A O 1
ATOM 727 N N . PHE A 1 90 ? 8.612 0.478 -10.480 1.00 66.25 90 PHE A N 1
ATOM 728 C CA . PHE A 1 90 ? 8.325 -0.313 -9.281 1.00 66.25 90 PHE A CA 1
ATOM 729 C C . PHE A 1 90 ? 7.921 -1.746 -9.639 1.00 66.25 90 PHE A C 1
ATOM 731 O O . PHE A 1 90 ? 8.324 -2.672 -8.902 1.00 66.25 90 PHE A O 1
#

Foldseek 3Di:
DDPVVVVVVVVVVVVVVVVVVVVVVVPPDDLCVLLVHDLPDDLVSLVVSLVVLCVVLVVVVDVPPCSVVSNVSSVVSNVQCNDPVSSVVD